Protein AF-A0A2R6LYY9-F1 (afdb_monomer_lite)

pLDDT: mean 72.96, std 18.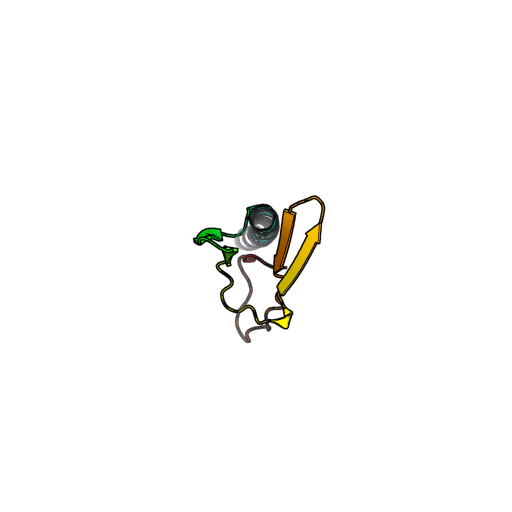93, range [41.75, 97.12]

Secondary structure (DSSP, 8-state):
--TTSSSHHHHHHHHHHHHHHHHHHHTSPPPEEEEE-SS-EEEEE--TT--GGGEEEEEETTEEEEEE--PPPP-TT---SS--S--

Structure (mmCIF, N/CA/C/O backbone):
data_AF-A0A2R6LYY9-F1
#
_entry.id   AF-A0A2R6LYY9-F1
#
loop_
_atom_site.group_PDB
_atom_site.id
_atom_site.type_symbol
_atom_site.label_atom_id
_atom_site.label_alt_id
_atom_site.label_comp_id
_atom_site.label_asym_id
_atom_site.label_entity_id
_atom_site.label_seq_id
_atom_site.pdbx_PDB_ins_code
_atom_site.Cartn_x
_atom_site.Cartn_y
_atom_site.Cartn_z
_atom_site.occupancy
_atom_site.B_iso_or_equiv
_atom_site.auth_seq_id
_atom_site.auth_comp_id
_atom_site.auth_asym_id
_atom_site.auth_atom_id
_atom_site.pdbx_PDB_model_num
ATOM 1 N N . MET A 1 1 ? 42.796 15.746 -31.033 1.00 50.19 1 MET A N 1
ATOM 2 C CA . MET A 1 1 ? 42.423 14.606 -30.175 1.00 50.19 1 MET A CA 1
ATOM 3 C C . MET A 1 1 ? 42.289 15.105 -28.730 1.00 50.19 1 MET A C 1
ATOM 5 O O . MET A 1 1 ? 43.201 14.925 -27.950 1.00 50.19 1 MET A O 1
ATOM 9 N N . ILE A 1 2 ? 41.211 15.844 -28.423 1.00 48.53 2 ILE A N 1
ATOM 10 C CA . ILE A 1 2 ? 40.785 16.275 -27.061 1.00 48.53 2 ILE A CA 1
ATOM 11 C C . ILE A 1 2 ? 39.236 16.255 -26.948 1.00 48.53 2 ILE A C 1
ATOM 13 O O . ILE A 1 2 ? 38.671 16.526 -25.898 1.00 48.53 2 ILE A O 1
ATOM 17 N N . ARG A 1 3 ? 38.508 15.890 -28.015 1.00 46.19 3 ARG A N 1
ATOM 18 C CA . ARG A 1 3 ? 37.040 15.995 -28.065 1.00 46.19 3 ARG A CA 1
ATOM 19 C C . ARG A 1 3 ? 36.286 14.750 -27.589 1.00 46.19 3 ARG A C 1
ATOM 21 O O . ARG A 1 3 ? 35.079 14.834 -27.450 1.00 46.19 3 ARG A O 1
ATOM 28 N N . ASP A 1 4 ? 36.988 13.675 -27.237 1.00 45.97 4 ASP A N 1
ATOM 29 C CA . ASP A 1 4 ? 36.361 12.389 -26.892 1.00 45.97 4 ASP A CA 1
ATOM 30 C C . ASP A 1 4 ? 36.383 12.067 -25.384 1.00 45.97 4 ASP A C 1
ATOM 32 O O . ASP A 1 4 ? 35.853 11.050 -24.951 1.00 45.97 4 ASP A O 1
ATOM 36 N N . ILE A 1 5 ? 36.971 12.937 -24.550 1.00 48.66 5 ILE A N 1
ATOM 37 C CA . ILE A 1 5 ? 37.042 12.734 -23.086 1.00 48.66 5 ILE A CA 1
ATOM 38 C C . ILE A 1 5 ? 35.851 13.396 -22.357 1.00 48.66 5 ILE A C 1
ATOM 40 O O . ILE A 1 5 ? 35.568 13.075 -21.206 1.00 48.66 5 ILE A O 1
ATOM 44 N N . GLY A 1 6 ? 35.100 14.279 -23.028 1.00 41.75 6 GLY A N 1
ATOM 45 C CA . GLY A 1 6 ? 33.959 14.990 -22.433 1.00 41.75 6 GLY A CA 1
ATOM 46 C C . GLY A 1 6 ? 32.647 14.198 -22.388 1.00 41.75 6 GLY A C 1
ATOM 47 O O . GLY A 1 6 ? 31.832 14.430 -21.501 1.00 41.75 6 GLY A O 1
ATOM 48 N N . GLU A 1 7 ? 32.440 13.250 -23.304 1.00 46.47 7 GLU A N 1
ATOM 49 C CA . GLU A 1 7 ? 31.167 12.519 -23.423 1.00 46.47 7 GLU A CA 1
ATOM 50 C C . GLU A 1 7 ? 31.080 11.326 -22.451 1.00 46.47 7 GLU A C 1
ATOM 52 O O . GLU A 1 7 ? 30.015 10.997 -21.930 1.00 46.47 7 GLU A O 1
ATOM 57 N N . SER A 1 8 ? 32.226 10.735 -22.108 1.00 43.47 8 SER A N 1
ATOM 58 C CA . SER A 1 8 ? 32.300 9.501 -21.312 1.00 43.47 8 SER A CA 1
ATOM 59 C C . SER A 1 8 ? 32.239 9.721 -19.795 1.00 43.47 8 SER A C 1
ATOM 61 O O . SER A 1 8 ? 31.990 8.776 -19.049 1.00 43.47 8 SER A O 1
ATOM 63 N N . VAL A 1 9 ? 32.431 10.956 -19.314 1.00 48.41 9 VAL A N 1
ATOM 64 C CA . VAL A 1 9 ? 32.335 11.291 -17.876 1.00 48.41 9 VAL A CA 1
ATOM 65 C C . VAL A 1 9 ? 30.910 11.719 -17.484 1.00 48.41 9 VAL A C 1
ATOM 67 O O . VAL A 1 9 ? 30.542 11.625 -16.316 1.00 48.41 9 VAL A O 1
ATOM 70 N N . GLY A 1 10 ? 30.068 12.115 -18.447 1.00 42.19 10 GLY A N 1
ATOM 71 C CA . GLY A 1 10 ? 28.682 12.528 -18.191 1.00 42.19 10 GLY A CA 1
ATOM 72 C C . GLY A 1 10 ? 27.733 11.371 -17.854 1.00 42.19 10 GLY A C 1
ATOM 73 O O . GLY A 1 10 ? 26.907 11.498 -16.953 1.00 42.19 10 GLY A O 1
ATOM 74 N N . ASN A 1 11 ? 27.880 10.220 -18.521 1.00 45.75 11 ASN A N 1
ATOM 75 C CA . ASN A 1 11 ? 26.983 9.073 -18.318 1.00 45.75 11 ASN A CA 1
ATOM 76 C C . ASN A 1 11 ? 27.250 8.317 -17.005 1.00 45.75 11 ASN A C 1
ATOM 78 O O . ASN A 1 11 ? 26.308 7.900 -16.339 1.00 45.75 11 ASN A O 1
ATOM 82 N N . ALA A 1 12 ? 28.508 8.218 -16.562 1.00 48.28 12 ALA A N 1
ATOM 83 C CA . ALA A 1 12 ? 28.860 7.475 -15.346 1.00 48.28 12 ALA A CA 1
ATOM 84 C C . ALA A 1 12 ? 28.366 8.135 -14.040 1.00 48.28 12 ALA A C 1
ATOM 86 O O . ALA A 1 12 ? 28.226 7.462 -13.019 1.00 48.28 12 ALA A O 1
ATOM 87 N N . VAL A 1 13 ? 28.086 9.445 -14.053 1.00 48.06 13 VAL A N 1
ATOM 88 C CA . VAL A 1 13 ? 27.559 10.159 -12.876 1.00 48.06 13 VAL A CA 1
ATOM 89 C C . VAL A 1 13 ? 26.039 9.981 -12.747 1.00 48.06 13 VAL A C 1
ATOM 91 O O . VAL A 1 13 ? 25.524 9.957 -11.630 1.00 48.06 13 VAL A O 1
ATOM 94 N N . LEU A 1 14 ? 25.312 9.785 -13.852 1.00 47.09 14 LEU A N 1
ATOM 95 C CA . LEU A 1 14 ? 23.848 9.660 -13.850 1.00 47.09 14 LEU A CA 1
ATOM 96 C C . LEU A 1 14 ? 23.364 8.313 -13.282 1.00 47.09 14 LEU A C 1
ATOM 98 O O . LEU A 1 14 ? 22.428 8.295 -12.477 1.00 47.09 14 LEU A O 1
ATOM 102 N N . ASP A 1 15 ? 24.058 7.213 -13.587 1.00 46.47 15 ASP A N 1
ATOM 103 C CA . ASP A 1 15 ? 23.722 5.873 -13.070 1.00 46.47 15 ASP A CA 1
ATOM 104 C C . ASP A 1 15 ? 23.871 5.766 -11.540 1.00 46.47 15 ASP A C 1
ATOM 106 O O . ASP A 1 15 ? 23.190 4.978 -10.874 1.00 46.47 15 ASP A O 1
ATOM 110 N N . GLY A 1 16 ? 24.744 6.593 -10.955 1.00 46.66 16 GLY A N 1
ATOM 111 C CA . GLY A 1 16 ? 24.970 6.652 -9.511 1.00 46.66 16 GLY A CA 1
ATOM 112 C C . GLY A 1 16 ? 23.843 7.344 -8.737 1.00 46.66 16 GLY A C 1
ATOM 113 O O . GLY A 1 16 ? 23.504 6.920 -7.630 1.00 46.66 16 GLY A O 1
ATOM 114 N N . VAL A 1 17 ? 23.224 8.379 -9.313 1.00 52.12 17 VAL A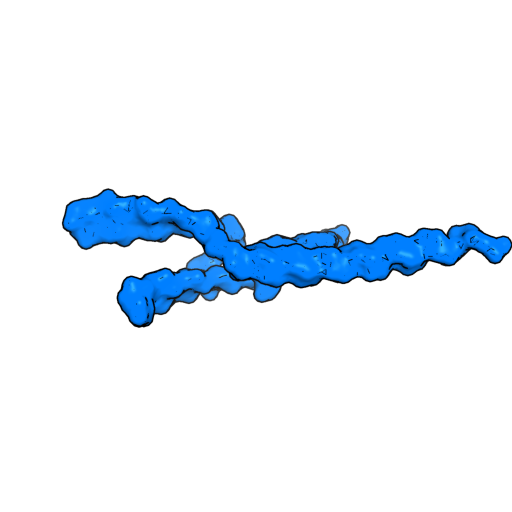 N 1
ATOM 115 C CA . VAL A 1 17 ? 22.201 9.193 -8.627 1.00 52.12 17 VAL A CA 1
ATOM 116 C C . VAL A 1 17 ? 20.865 8.450 -8.535 1.00 52.12 17 VAL A C 1
ATOM 118 O O . VAL A 1 17 ? 20.198 8.505 -7.497 1.00 52.12 17 VAL A O 1
ATOM 121 N N . GLY A 1 18 ? 20.504 7.681 -9.568 1.00 47.56 18 GLY A N 1
ATOM 122 C CA . GLY A 1 18 ? 19.259 6.909 -9.595 1.00 47.56 18 GLY A CA 1
ATOM 123 C C . GLY A 1 18 ? 19.158 5.905 -8.440 1.00 47.56 18 GLY A C 1
ATOM 124 O O . GLY A 1 18 ? 18.188 5.918 -7.681 1.00 47.56 18 GLY A O 1
ATOM 125 N N . ARG A 1 19 ? 20.195 5.083 -8.229 1.00 51.66 19 ARG A N 1
ATOM 126 C CA . ARG A 1 19 ? 20.218 4.049 -7.172 1.00 51.66 19 ARG A CA 1
ATOM 127 C C . ARG A 1 19 ? 20.118 4.628 -5.752 1.00 51.66 19 ARG A C 1
ATOM 129 O O . ARG A 1 19 ? 19.591 3.972 -4.853 1.00 51.66 19 ARG A O 1
ATOM 136 N N . ILE A 1 20 ? 20.615 5.846 -5.536 1.00 47.19 20 ILE A N 1
ATOM 137 C CA . ILE A 1 20 ? 20.593 6.516 -4.224 1.00 47.19 20 ILE A CA 1
ATOM 138 C C . ILE A 1 20 ? 19.214 7.142 -3.948 1.00 47.19 20 ILE A C 1
ATOM 140 O O . ILE A 1 20 ? 18.717 7.078 -2.817 1.00 47.19 20 ILE A O 1
ATOM 144 N N . ALA A 1 21 ? 18.552 7.677 -4.978 1.00 49.56 21 ALA A N 1
ATOM 145 C CA . ALA A 1 21 ? 17.202 8.227 -4.862 1.00 49.56 21 ALA A CA 1
ATOM 146 C C . ALA A 1 21 ? 16.145 7.144 -4.555 1.00 49.56 21 ALA A C 1
ATOM 148 O O . ALA A 1 21 ? 15.291 7.361 -3.690 1.00 49.56 21 ALA A O 1
ATOM 149 N N . GLY A 1 22 ? 16.247 5.963 -5.184 1.00 49.19 22 GLY A N 1
ATOM 150 C CA . GLY A 1 22 ? 15.336 4.828 -4.954 1.00 49.19 22 GLY A CA 1
ATOM 151 C C . GLY A 1 22 ? 15.311 4.355 -3.494 1.00 49.19 22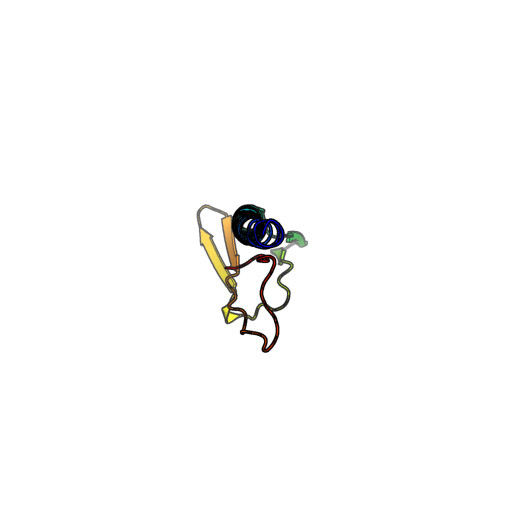 GLY A C 1
ATOM 152 O O . GLY A 1 22 ? 14.252 4.327 -2.870 1.00 49.19 22 GLY A O 1
ATOM 153 N N . ARG A 1 23 ? 16.491 4.139 -2.890 1.00 50.78 23 ARG A N 1
ATOM 154 C CA . ARG A 1 23 ? 16.629 3.738 -1.470 1.00 50.78 23 ARG A CA 1
ATOM 155 C C . ARG A 1 23 ? 16.072 4.758 -0.480 1.00 50.78 23 ARG A C 1
ATOM 157 O O . ARG A 1 23 ? 15.631 4.399 0.609 1.00 50.78 23 ARG A O 1
ATOM 164 N N . THR A 1 24 ? 16.115 6.043 -0.826 1.00 52.00 24 THR A N 1
ATOM 165 C CA . THR A 1 24 ? 15.558 7.097 0.034 1.00 52.00 24 THR A CA 1
ATOM 166 C C . THR A 1 24 ? 14.030 7.122 -0.052 1.00 52.00 24 THR A C 1
ATOM 168 O O . THR A 1 24 ? 13.365 7.374 0.950 1.00 52.00 24 THR A O 1
ATOM 171 N N . GLN A 1 25 ? 13.464 6.817 -1.225 1.00 52.88 25 GLN A N 1
ATOM 172 C CA . GLN A 1 25 ? 12.017 6.686 -1.425 1.00 52.88 25 GLN A CA 1
ATOM 173 C C . GLN A 1 25 ? 11.423 5.424 -0.778 1.00 52.88 25 GLN A C 1
ATOM 175 O O . GLN A 1 25 ? 10.305 5.491 -0.267 1.00 52.88 25 GLN A O 1
ATOM 180 N N . GLU A 1 26 ? 12.160 4.309 -0.748 1.00 54.00 26 GLU A N 1
ATOM 181 C CA . GLU A 1 26 ? 11.780 3.082 -0.017 1.00 54.00 26 GLU A CA 1
ATOM 182 C C . GLU A 1 26 ? 11.620 3.326 1.491 1.00 54.00 26 GLU A C 1
ATOM 184 O O . GLU A 1 26 ? 10.757 2.736 2.130 1.00 54.00 26 GLU A O 1
ATOM 189 N N . ARG A 1 27 ? 12.426 4.229 2.064 1.00 55.84 27 ARG A N 1
ATOM 190 C CA . ARG A 1 27 ? 12.392 4.563 3.499 1.00 55.84 27 ARG A CA 1
ATOM 191 C C . ARG A 1 27 ? 11.323 5.582 3.883 1.00 55.84 27 ARG A C 1
ATOM 193 O O . ARG A 1 27 ? 11.124 5.827 5.070 1.00 55.84 27 ARG A O 1
ATOM 200 N N . ARG A 1 28 ? 10.672 6.227 2.912 1.00 62.56 28 ARG A N 1
ATOM 201 C CA . ARG A 1 28 ? 9.575 7.158 3.198 1.00 62.56 28 ARG A CA 1
ATOM 202 C C . ARG A 1 28 ? 8.283 6.364 3.382 1.00 62.56 28 ARG A C 1
ATOM 204 O O . ARG A 1 28 ? 8.016 5.521 2.524 1.00 62.56 28 ARG A O 1
ATOM 211 N N . PRO A 1 29 ? 7.457 6.674 4.398 1.00 64.69 29 PRO A N 1
ATOM 212 C CA . PRO A 1 29 ? 6.132 6.080 4.544 1.00 64.69 29 PRO A CA 1
ATOM 213 C C . PRO A 1 29 ? 5.332 6.204 3.244 1.00 64.69 29 PRO A C 1
ATOM 215 O O . PRO A 1 29 ? 5.439 7.211 2.530 1.00 64.69 29 PRO A O 1
ATOM 218 N N . LEU A 1 30 ? 4.564 5.172 2.901 1.00 70.94 30 LEU A N 1
ATOM 219 C CA . LEU A 1 30 ? 3.604 5.266 1.806 1.00 70.94 30 LEU A CA 1
ATOM 220 C C . LEU A 1 30 ? 2.596 6.383 2.142 1.00 70.94 30 LEU A C 1
ATOM 222 O O . LEU A 1 30 ? 2.145 6.438 3.288 1.00 70.94 30 LEU A O 1
ATOM 226 N N . PRO A 1 31 ? 2.262 7.287 1.200 1.00 78.50 31 PRO A N 1
ATOM 227 C CA . PRO A 1 31 ? 1.118 8.173 1.336 1.00 78.50 31 PRO A CA 1
ATOM 228 C C . PRO A 1 31 ? -0.087 7.327 1.724 1.00 78.50 31 PRO A C 1
ATOM 230 O O . PRO A 1 31 ? -0.407 6.357 1.034 1.00 78.50 31 PRO A O 1
ATOM 233 N N . THR A 1 32 ? -0.642 7.635 2.889 1.00 86.00 32 THR A N 1
ATOM 234 C CA . THR A 1 32 ? -1.707 6.856 3.501 1.00 86.00 32 THR A CA 1
ATOM 235 C C . THR A 1 32 ? -2.692 7.813 4.136 1.00 86.00 32 THR A C 1
ATOM 237 O O . THR A 1 32 ? -2.280 8.666 4.924 1.00 86.00 32 THR A O 1
ATOM 240 N N . ASP A 1 33 ? -3.969 7.617 3.842 1.00 91.31 33 ASP A N 1
ATOM 241 C CA . ASP A 1 33 ? -5.062 8.242 4.575 1.00 91.31 33 ASP A CA 1
ATOM 242 C C . ASP A 1 33 ? -5.631 7.227 5.566 1.00 91.31 33 ASP A C 1
ATOM 244 O O . ASP A 1 33 ? -5.866 6.069 5.214 1.00 91.31 33 ASP A O 1
ATOM 248 N N . VAL A 1 34 ? -5.844 7.650 6.812 1.00 91.56 34 VAL A N 1
ATOM 249 C CA . VAL A 1 34 ? -6.491 6.831 7.842 1.00 91.56 34 VAL A CA 1
ATOM 250 C C . VAL A 1 34 ? -7.840 7.450 8.165 1.00 91.56 34 VAL A C 1
ATOM 252 O O . VAL A 1 34 ? -7.929 8.621 8.531 1.00 91.56 34 VAL A O 1
ATOM 255 N N . LEU A 1 35 ? -8.883 6.649 8.009 1.00 94.19 35 LEU A N 1
ATOM 256 C CA . LEU A 1 35 ? -10.273 7.006 8.234 1.00 94.19 35 LEU A CA 1
ATOM 257 C C . LEU A 1 35 ? -10.817 6.145 9.374 1.00 94.19 35 LEU A C 1
ATOM 259 O O . LEU A 1 35 ? -10.400 5.001 9.551 1.00 94.19 35 LEU A O 1
ATOM 263 N N . GLU A 1 36 ? -11.763 6.687 10.126 1.00 96.12 36 GLU A N 1
ATOM 264 C CA . GLU A 1 36 ? -12.399 6.015 11.257 1.00 96.12 36 GLU A CA 1
ATOM 265 C C . GLU A 1 36 ? -13.919 6.012 11.071 1.00 96.12 36 GLU A C 1
ATOM 267 O O . GLU A 1 36 ? -14.504 6.952 10.528 1.00 96.12 36 GLU A O 1
ATOM 272 N N . SER A 1 37 ? -14.539 4.927 11.515 1.00 94.12 37 SER A N 1
ATOM 273 C CA . SER A 1 37 ? -15.982 4.740 11.655 1.00 94.12 37 SER A CA 1
ATOM 274 C C . SER A 1 37 ? -16.271 4.177 13.046 1.00 94.12 37 SER A C 1
ATOM 276 O O . SER A 1 37 ? -15.338 3.818 13.760 1.00 94.12 37 SER A O 1
ATOM 278 N N . ASP A 1 38 ? -17.546 4.036 13.404 1.00 97.12 38 ASP A N 1
ATOM 279 C CA . ASP A 1 38 ? -17.942 3.534 14.727 1.00 97.12 38 ASP A CA 1
ATOM 280 C C . ASP A 1 38 ? -17.399 2.122 15.032 1.00 97.12 38 ASP A C 1
ATOM 282 O O . ASP A 1 38 ? -17.134 1.801 16.189 1.00 97.12 38 ASP A O 1
ATOM 286 N N . ASP A 1 39 ? -17.185 1.299 13.999 1.00 97.00 39 ASP A N 1
ATOM 287 C CA . ASP A 1 39 ? -16.803 -0.111 14.147 1.00 97.00 39 ASP A CA 1
ATOM 288 C C . ASP A 1 39 ? -15.386 -0.438 13.636 1.00 97.00 39 ASP A C 1
ATOM 290 O O . ASP A 1 39 ? 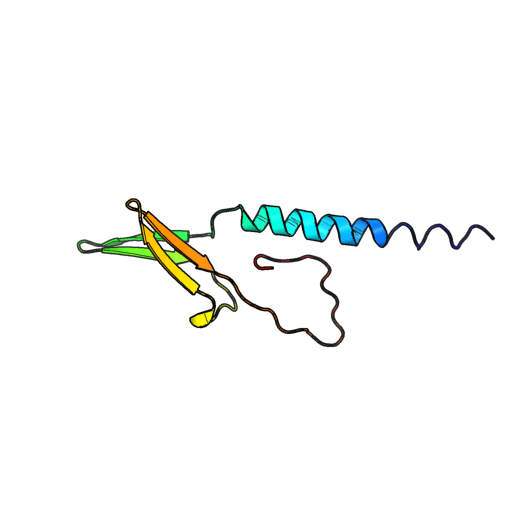-14.908 -1.562 13.821 1.00 97.00 39 ASP A O 1
ATOM 294 N N . ALA A 1 40 ? -14.712 0.488 12.940 1.00 93.88 40 ALA A N 1
ATOM 295 C CA . ALA A 1 40 ? -13.470 0.168 12.230 1.00 93.88 40 ALA A CA 1
ATOM 296 C C . ALA A 1 40 ? -12.604 1.375 11.849 1.00 93.88 40 ALA A C 1
ATOM 298 O O . ALA A 1 40 ? -13.100 2.478 11.613 1.00 93.88 40 ALA A O 1
ATOM 299 N N . TYR A 1 41 ? -11.316 1.087 11.636 1.00 92.06 41 TYR A N 1
ATOM 300 C CA . TYR A 1 41 ? -10.368 1.952 10.934 1.00 92.06 41 TYR A CA 1
ATOM 301 C C . TYR A 1 41 ? -10.144 1.464 9.496 1.00 92.06 41 TYR A C 1
ATOM 303 O O . TYR A 1 41 ? -10.001 0.263 9.252 1.00 92.06 41 TYR A O 1
ATOM 311 N N . LEU A 1 42 ? -10.051 2.396 8.549 1.00 94.06 42 LEU A N 1
ATOM 312 C CA . LEU A 1 42 ? -9.721 2.150 7.146 1.00 94.06 42 LEU A CA 1
ATOM 313 C C . LEU A 1 42 ? -8.441 2.907 6.780 1.00 94.06 42 LEU A C 1
ATOM 315 O O . LEU A 1 42 ? -8.416 4.133 6.807 1.00 94.06 42 LEU A O 1
ATOM 319 N N . ALA A 1 43 ? -7.393 2.176 6.399 1.00 91.81 43 ALA A N 1
ATOM 320 C CA . ALA A 1 43 ? -6.168 2.748 5.848 1.00 91.81 43 ALA A CA 1
ATOM 321 C C . ALA A 1 43 ? -6.167 2.621 4.316 1.00 91.81 43 ALA A C 1
ATOM 323 O O . ALA A 1 43 ? -6.257 1.512 3.782 1.00 91.81 43 ALA A O 1
ATOM 324 N N . VAL A 1 44 ? -6.060 3.747 3.612 1.00 92.19 44 VAL A N 1
ATOM 325 C CA . VAL A 1 44 ? -6.047 3.830 2.145 1.00 92.19 44 VAL A CA 1
ATOM 326 C C . VAL A 1 44 ? -4.642 4.193 1.684 1.00 92.19 44 VAL A C 1
ATOM 328 O O . VAL A 1 44 ? -4.118 5.227 2.082 1.00 92.19 44 VAL A O 1
ATOM 331 N N . PHE A 1 45 ? -4.036 3.350 0.847 1.00 87.94 45 PHE A N 1
ATOM 332 C CA . PHE A 1 45 ? -2.673 3.528 0.343 1.00 87.94 45 PHE A CA 1
ATOM 333 C C . PHE A 1 45 ? -2.675 3.834 -1.154 1.00 87.94 45 PHE A C 1
ATOM 335 O O . PHE A 1 45 ? -3.298 3.114 -1.939 1.00 87.94 45 PHE A O 1
ATOM 342 N N . ASP A 1 46 ? -1.880 4.820 -1.567 1.00 85.75 46 ASP A N 1
ATOM 343 C CA . ASP A 1 46 ? -1.626 5.070 -2.987 1.00 85.75 46 ASP A CA 1
ATOM 344 C C . ASP A 1 46 ? -0.658 4.022 -3.561 1.00 85.75 46 ASP A C 1
ATOM 346 O O . ASP A 1 46 ? 0.559 4.077 -3.351 1.00 85.75 46 ASP A O 1
ATOM 350 N N . ALA A 1 47 ? -1.198 3.070 -4.328 1.00 84.31 47 ALA A N 1
ATOM 351 C CA . ALA A 1 47 ? -0.453 1.951 -4.912 1.00 84.31 47 ALA A CA 1
ATOM 352 C C . ALA A 1 47 ? -0.699 1.797 -6.431 1.00 84.31 47 ALA A C 1
ATOM 354 O O . ALA A 1 47 ? -1.240 0.787 -6.886 1.00 84.31 47 ALA A O 1
ATOM 355 N N . PRO A 1 48 ? -0.325 2.791 -7.259 1.00 82.94 48 PRO A N 1
ATOM 356 C CA . PRO A 1 48 ? -0.561 2.732 -8.699 1.00 82.94 48 PRO A CA 1
ATOM 357 C C . PRO A 1 48 ? 0.204 1.571 -9.334 1.00 82.94 48 PRO A C 1
ATOM 359 O O . PRO A 1 48 ? 1.387 1.391 -9.050 1.00 82.94 48 PRO A O 1
ATOM 362 N N . ALA A 1 49 ? -0.444 0.840 -10.245 1.00 81.88 49 ALA A N 1
ATOM 363 C CA . ALA A 1 49 ? 0.117 -0.327 -10.935 1.00 81.88 49 ALA A CA 1
ATOM 364 C C . ALA A 1 49 ? 0.672 -1.411 -9.987 1.00 81.88 49 ALA A C 1
ATOM 366 O O . ALA A 1 49 ? 1.659 -2.067 -10.313 1.00 81.88 49 ALA A O 1
ATOM 367 N N . ALA A 1 50 ? 0.070 -1.555 -8.805 1.00 86.94 50 ALA A N 1
ATOM 368 C CA . ALA A 1 50 ? 0.189 -2.747 -7.979 1.00 86.94 50 ALA A CA 1
ATOM 369 C C . ALA A 1 50 ? -1.049 -3.626 -8.198 1.00 86.94 50 ALA A C 1
ATOM 371 O O . ALA A 1 50 ? -2.171 -3.133 -8.338 1.00 86.94 50 ALA A O 1
ATOM 372 N N . SER A 1 51 ? -0.834 -4.930 -8.228 1.00 87.88 51 SER A N 1
ATOM 373 C CA . SER A 1 51 ? -1.871 -5.950 -8.158 1.00 87.88 51 SER A CA 1
ATOM 374 C C . SER A 1 51 ? -2.012 -6.457 -6.721 1.00 87.88 51 SER A C 1
ATOM 376 O O . SER A 1 51 ? -1.176 -6.187 -5.860 1.00 87.88 51 SER A O 1
ATOM 378 N N . ALA A 1 52 ? -3.052 -7.248 -6.449 1.00 88.81 52 ALA A N 1
ATOM 379 C CA . ALA A 1 52 ? -3.226 -7.860 -5.131 1.00 88.81 52 ALA A CA 1
ATOM 380 C C . ALA A 1 52 ? -2.038 -8.758 -4.723 1.00 88.81 52 ALA A C 1
ATOM 382 O O . ALA A 1 52 ? -1.741 -8.862 -3.538 1.00 88.81 52 ALA A O 1
ATOM 383 N N . GLY A 1 53 ? -1.345 -9.378 -5.688 1.00 89.25 53 GLY A N 1
ATOM 384 C C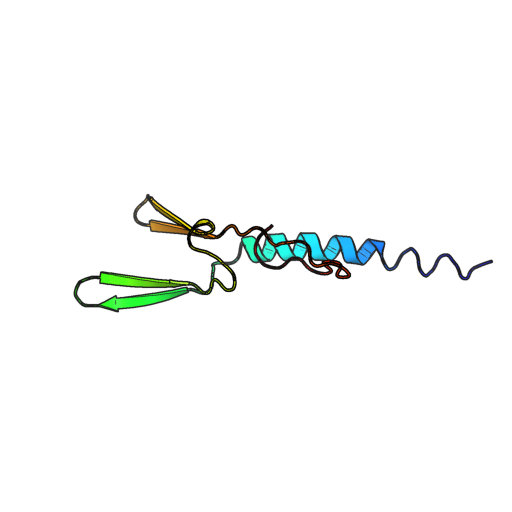A . GLY A 1 53 ? -0.182 -10.233 -5.422 1.00 89.25 53 GLY A CA 1
ATOM 385 C C . GLY A 1 53 ? 1.062 -9.470 -4.959 1.00 89.25 53 GLY A C 1
ATOM 386 O O . GLY A 1 53 ? 1.935 -10.057 -4.325 1.00 89.25 53 GLY A O 1
ATOM 387 N N . ASP A 1 54 ? 1.117 -8.165 -5.223 1.00 88.56 54 ASP A N 1
ATOM 388 C CA . ASP A 1 54 ? 2.235 -7.297 -4.845 1.00 88.56 54 ASP A CA 1
ATOM 389 C C . ASP A 1 54 ? 2.110 -6.792 -3.394 1.00 88.56 54 ASP A C 1
ATOM 391 O O . ASP A 1 54 ? 3.051 -6.213 -2.850 1.00 88.56 54 ASP A O 1
ATOM 395 N N . VAL A 1 55 ? 0.951 -6.993 -2.751 1.00 90.00 55 VAL A N 1
ATOM 396 C CA . VAL A 1 55 ? 0.627 -6.441 -1.429 1.00 90.00 55 VAL A CA 1
ATOM 397 C C . VAL A 1 55 ? 0.698 -7.519 -0.354 1.00 90.00 55 VAL A C 1
ATOM 399 O O . VAL A 1 55 ? 0.028 -8.548 -0.411 1.00 90.00 55 VAL A O 1
ATOM 402 N N . GLN A 1 56 ? 1.475 -7.248 0.688 1.00 92.06 56 GLN A N 1
ATOM 403 C CA . GLN A 1 56 ? 1.574 -8.076 1.884 1.00 92.06 56 GLN A CA 1
ATOM 404 C C . GLN A 1 56 ? 1.141 -7.263 3.101 1.00 92.06 56 GLN A C 1
ATOM 406 O O . GLN A 1 56 ? 1.675 -6.183 3.358 1.00 92.06 56 GLN A O 1
ATOM 411 N N . VAL A 1 57 ? 0.198 -7.809 3.868 1.00 93.06 57 VAL A N 1
ATOM 412 C CA . VAL A 1 57 ? -0.319 -7.199 5.098 1.00 93.06 57 VAL A CA 1
ATOM 413 C C . VAL A 1 57 ? -0.042 -8.130 6.271 1.00 93.06 57 VAL A C 1
ATOM 415 O O . VAL A 1 57 ? -0.341 -9.324 6.213 1.00 93.06 57 VAL A O 1
ATOM 418 N N . ARG A 1 58 ? 0.534 -7.587 7.343 1.00 94.69 58 ARG A N 1
ATOM 419 C CA . ARG A 1 58 ? 0.773 -8.300 8.602 1.00 94.69 58 ARG A CA 1
ATOM 420 C C . ARG A 1 58 ? 0.335 -7.439 9.773 1.00 94.69 58 ARG A C 1
ATOM 422 O O . ARG A 1 58 ? 0.650 -6.258 9.806 1.00 94.69 58 ARG A O 1
ATOM 429 N N . PHE A 1 59 ? -0.316 -8.051 10.753 1.00 91.62 59 PHE A N 1
ATOM 430 C CA . PHE A 1 59 ? -0.543 -7.436 12.053 1.00 91.62 59 PHE A CA 1
ATOM 431 C C . PHE A 1 59 ? 0.447 -8.006 13.071 1.00 91.62 59 PHE A C 1
ATOM 433 O O . PHE A 1 59 ? 0.552 -9.227 13.216 1.00 91.62 59 PHE A O 1
ATOM 440 N N . SER A 1 60 ? 1.199 -7.135 13.733 1.00 95.88 60 SER A N 1
ATOM 441 C CA . SER A 1 60 ? 2.137 -7.495 14.799 1.00 95.88 60 SER A CA 1
ATOM 442 C C . SER A 1 60 ? 2.449 -6.267 15.640 1.00 95.88 60 SER A C 1
ATOM 444 O O . SER A 1 60 ? 2.450 -5.167 15.105 1.00 95.88 60 SER A O 1
ATOM 446 N N . GLU A 1 61 ? 2.741 -6.455 16.930 1.00 94.50 61 GLU A N 1
ATOM 447 C CA . GLU A 1 61 ? 3.167 -5.358 17.820 1.00 94.50 61 GLU A CA 1
ATOM 448 C C . GLU A 1 61 ? 2.178 -4.175 17.831 1.00 94.50 61 GLU A C 1
ATOM 450 O O . GLU A 1 61 ? 2.579 -3.018 17.764 1.00 94.50 61 GLU A O 1
ATOM 455 N N . ASP A 1 62 ? 0.874 -4.478 17.854 1.00 90.00 62 ASP A N 1
ATOM 456 C CA . ASP A 1 62 ? -0.220 -3.495 17.785 1.00 90.00 62 ASP A CA 1
ATOM 457 C C . ASP A 1 62 ? -0.162 -2.562 16.557 1.00 90.00 62 ASP A C 1
ATOM 459 O O . ASP A 1 62 ? -0.730 -1.469 16.550 1.00 90.00 62 ASP A O 1
ATOM 463 N N . ALA A 1 63 ? 0.491 -3.012 15.481 1.00 89.25 63 ALA A N 1
ATOM 464 C CA . ALA A 1 63 ? 0.648 -2.275 14.238 1.00 89.25 63 ALA A CA 1
ATOM 465 C C . ALA A 1 63 ? 0.251 -3.109 13.010 1.00 89.25 63 ALA A C 1
ATOM 467 O O . ALA A 1 63 ? 0.473 -4.321 12.925 1.00 89.25 63 ALA A O 1
ATOM 468 N N . VAL A 1 64 ? -0.309 -2.425 12.009 1.00 90.25 64 VAL A N 1
ATOM 469 C CA . VAL A 1 64 ? -0.523 -2.979 10.668 1.00 90.25 64 VAL A CA 1
ATOM 470 C C . VAL A 1 64 ? 0.687 -2.632 9.804 1.00 90.25 64 VAL A C 1
ATOM 472 O O . VAL A 1 64 ? 0.932 -1.473 9.476 1.00 90.25 64 VAL A O 1
ATOM 475 N N . HIS A 1 65 ? 1.438 -3.651 9.403 1.00 90.75 65 HIS A N 1
ATOM 476 C CA . HIS A 1 65 ? 2.551 -3.538 8.473 1.00 90.75 65 HIS A CA 1
ATOM 477 C C . HIS A 1 65 ? 2.070 -3.851 7.060 1.00 90.75 65 HIS A C 1
ATOM 479 O O . HIS A 1 65 ? 1.672 -4.980 6.765 1.00 90.75 65 HIS A O 1
ATOM 485 N N . VAL A 1 66 ? 2.153 -2.856 6.181 1.00 89.56 66 VAL A N 1
ATOM 486 C CA . VAL A 1 66 ? 1.839 -2.996 4.757 1.00 89.56 66 VAL A CA 1
ATOM 487 C C . VAL A 1 66 ? 3.127 -2.888 3.956 1.00 89.56 66 VAL A C 1
ATOM 489 O O . VAL A 1 66 ? 3.858 -1.901 4.062 1.00 89.56 66 VAL A O 1
ATOM 492 N N . ARG A 1 67 ? 3.410 -3.914 3.154 1.00 87.50 67 ARG A N 1
ATOM 493 C CA . ARG A 1 67 ? 4.533 -3.948 2.216 1.00 87.50 67 ARG A CA 1
ATOM 494 C C . ARG A 1 67 ? 3.993 -4.124 0.805 1.00 87.50 67 ARG A C 1
ATOM 496 O O . ARG A 1 67 ? 3.154 -4.990 0.582 1.00 87.50 67 ARG A O 1
ATOM 503 N N . ILE A 1 68 ? 4.472 -3.300 -0.122 1.00 85.00 68 ILE A N 1
ATOM 504 C CA . ILE A 1 68 ? 4.083 -3.349 -1.531 1.00 85.00 68 ILE A CA 1
ATOM 505 C C . ILE A 1 68 ? 5.352 -3.526 -2.357 1.00 85.00 68 ILE A C 1
ATOM 507 O O . ILE A 1 68 ? 6.118 -2.574 -2.516 1.00 85.00 68 ILE A O 1
ATOM 511 N N . ASP A 1 69 ? 5.548 -4.733 -2.876 1.00 82.75 69 ASP A N 1
ATOM 512 C CA . ASP A 1 69 ? 6.661 -5.078 -3.756 1.00 82.75 69 ASP A CA 1
ATOM 513 C C . ASP A 1 69 ? 6.087 -5.449 -5.113 1.00 82.75 69 ASP A C 1
ATOM 515 O O . ASP A 1 69 ? 5.430 -6.475 -5.246 1.00 82.75 69 ASP A O 1
ATOM 519 N N . ARG A 1 70 ? 6.344 -4.621 -6.122 1.00 78.06 70 ARG A N 1
ATOM 520 C CA . ARG A 1 70 ? 5.904 -4.893 -7.490 1.00 78.06 70 ARG A CA 1
ATOM 521 C C . ARG A 1 70 ? 7.098 -5.112 -8.395 1.00 78.06 70 ARG A C 1
ATOM 523 O O . ARG A 1 70 ? 8.084 -4.375 -8.321 1.00 78.06 70 ARG A O 1
ATOM 530 N N . VAL A 1 71 ? 6.955 -6.050 -9.316 1.00 71.81 71 VAL A N 1
ATOM 531 C CA . VAL A 1 71 ? 7.905 -6.236 -10.412 1.00 71.81 71 VAL A CA 1
ATOM 532 C C . VAL A 1 71 ? 7.425 -5.407 -11.602 1.00 71.81 71 VAL A C 1
ATOM 534 O O . VAL A 1 71 ? 6.247 -5.444 -11.948 1.00 71.81 71 VAL A O 1
ATOM 537 N N . ARG A 1 72 ? 8.314 -4.620 -12.220 1.00 74.00 72 ARG A N 1
ATOM 538 C CA . ARG A 1 72 ? 7.994 -3.909 -13.468 1.00 74.00 72 ARG A CA 1
ATOM 539 C C . ARG A 1 72 ? 8.483 -4.704 -14.662 1.00 74.00 72 ARG A C 1
ATOM 541 O O . ARG A 1 72 ? 9.649 -5.092 -14.701 1.00 74.00 72 ARG A O 1
ATOM 548 N N . ASP A 1 73 ? 7.622 -4.836 -15.660 1.00 74.69 73 ASP A N 1
ATOM 549 C CA . ASP A 1 73 ? 8.020 -5.385 -16.947 1.00 74.69 73 ASP A CA 1
ATOM 550 C C . ASP A 1 73 ? 9.016 -4.463 -17.656 1.00 74.69 73 ASP A C 1
ATOM 552 O O . ASP A 1 73 ? 8.921 -3.229 -17.610 1.00 74.69 73 ASP A O 1
ATOM 556 N N . HIS A 1 74 ? 9.967 -5.075 -18.357 1.00 78.69 74 HIS A N 1
ATOM 557 C CA . HIS A 1 74 ? 10.851 -4.355 -19.260 1.00 78.69 74 HIS A CA 1
ATOM 558 C C . HIS A 1 74 ? 10.031 -3.721 -20.390 1.00 78.69 74 HIS A C 1
ATOM 560 O O . HIS A 1 74 ? 9.263 -4.400 -21.067 1.00 78.69 74 HIS A O 1
ATOM 566 N N . HIS A 1 75 ? 10.231 -2.426 -20.632 1.00 82.50 75 HIS A N 1
ATOM 567 C CA . HIS A 1 75 ? 9.595 -1.715 -21.740 1.00 82.50 75 HIS A CA 1
ATOM 568 C C . HIS A 1 75 ? 10.581 -1.602 -22.908 1.00 82.50 75 HIS A C 1
ATOM 570 O O . HIS A 1 75 ? 11.630 -0.972 -22.780 1.00 82.50 75 HIS A O 1
ATOM 576 N N . GLU A 1 76 ? 10.269 -2.236 -24.041 1.00 88.62 76 GLU A N 1
ATOM 577 C CA . GLU A 1 76 ? 11.153 -2.257 -25.213 1.00 88.62 76 GLU A CA 1
ATOM 578 C C . GLU A 1 76 ? 11.441 -0.844 -25.740 1.00 88.62 76 GLU A C 1
ATOM 580 O O . GLU A 1 76 ? 10.533 -0.034 -25.908 1.00 88.62 76 GLU A O 1
ATOM 585 N N . GLY A 1 77 ? 12.720 -0.544 -25.984 1.00 91.69 77 GLY A N 1
ATOM 586 C CA . GLY A 1 77 ? 13.169 0.772 -26.447 1.00 91.69 77 GLY A CA 1
ATOM 587 C C . GLY A 1 77 ? 13.293 1.837 -25.352 1.00 91.69 77 GLY A C 1
ATOM 588 O O . GLY A 1 77 ? 13.682 2.963 -25.659 1.00 91.69 77 GLY A O 1
ATOM 589 N N . PHE A 1 78 ? 13.013 1.503 -24.088 1.00 85.44 78 PHE A N 1
ATOM 590 C CA . PHE A 1 78 ? 13.138 2.423 -22.958 1.00 85.44 78 PHE A CA 1
ATOM 591 C C . PHE A 1 78 ? 14.217 1.967 -21.977 1.00 85.44 78 PHE A C 1
ATOM 593 O O . PHE A 1 78 ? 14.307 0.802 -21.604 1.00 85.44 78 PHE A O 1
ATOM 600 N N . GLU A 1 79 ? 15.008 2.927 -21.504 1.00 82.06 79 GLU A N 1
ATOM 601 C CA . GLU A 1 79 ? 16.010 2.720 -20.463 1.00 82.06 79 GLU A CA 1
ATOM 602 C C . GLU A 1 79 ? 15.562 3.417 -19.174 1.00 82.06 79 GLU A C 1
ATOM 604 O O . GLU A 1 79 ? 15.205 4.600 -19.178 1.00 82.06 79 GLU A O 1
ATOM 609 N N . MET A 1 80 ? 15.582 2.697 -18.051 1.00 76.62 80 MET A N 1
ATOM 610 C CA . MET A 1 80 ? 15.248 3.267 -16.748 1.00 76.62 80 MET A CA 1
ATOM 611 C C . MET A 1 80 ? 16.316 4.285 -16.326 1.00 76.62 80 MET A C 1
ATOM 613 O O . MET A 1 80 ? 17.413 3.913 -15.926 1.00 76.62 80 MET A O 1
ATOM 617 N N . ARG A 1 81 ? 15.972 5.578 -16.351 1.00 81.19 81 ARG A N 1
ATOM 618 C CA . ARG A 1 81 ? 16.874 6.670 -15.932 1.00 81.19 81 ARG A CA 1
ATOM 619 C C . ARG A 1 81 ? 16.792 7.019 -14.445 1.00 81.19 81 ARG A C 1
ATOM 621 O O . ARG A 1 81 ? 17.745 7.543 -13.881 1.00 81.19 81 ARG A O 1
ATOM 628 N N . ALA A 1 82 ? 15.664 6.729 -13.803 1.00 70.19 82 ALA A N 1
ATOM 629 C CA . ALA A 1 82 ? 15.470 6.916 -12.370 1.00 70.19 82 ALA A CA 1
ATOM 630 C C . ALA A 1 82 ? 14.558 5.807 -11.822 1.00 70.19 82 ALA A C 1
ATOM 632 O O . ALA A 1 82 ? 13.464 5.611 -12.360 1.00 70.19 82 ALA A O 1
ATOM 633 N N . PRO A 1 83 ? 14.961 5.084 -10.763 1.00 66.44 83 PRO A N 1
ATOM 634 C CA . PRO A 1 83 ? 14.091 4.105 -10.133 1.00 66.44 83 PRO A CA 1
ATOM 635 C C . PRO A 1 83 ? 12.976 4.828 -9.370 1.00 66.44 83 PRO A C 1
ATOM 637 O O . PRO A 1 83 ? 13.221 5.759 -8.599 1.00 66.44 83 PRO A O 1
ATOM 640 N N . GLY A 1 84 ? 11.731 4.404 -9.587 1.00 65.69 84 GLY A N 1
ATOM 641 C CA . GLY A 1 84 ? 10.623 4.790 -8.710 1.00 65.69 84 GLY A CA 1
ATOM 642 C C . GLY A 1 84 ? 10.636 3.982 -7.405 1.00 65.69 84 GLY A C 1
ATOM 643 O O . GLY A 1 84 ? 11.578 3.248 -7.133 1.00 65.69 84 GLY A O 1
ATOM 644 N N . ARG A 1 85 ? 9.563 4.066 -6.606 1.00 62.16 85 ARG A N 1
ATOM 645 C CA . ARG A 1 85 ? 9.360 3.122 -5.490 1.00 62.16 85 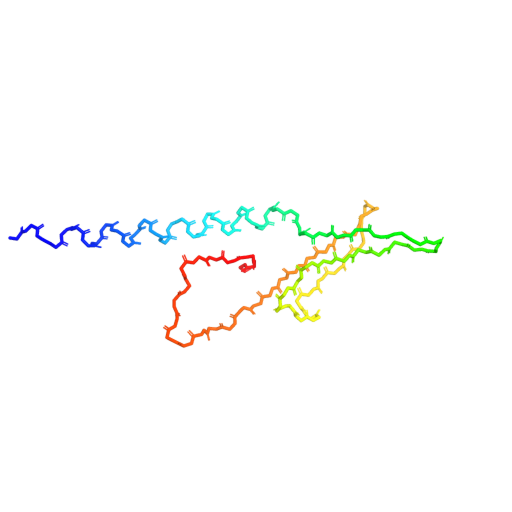ARG A CA 1
ATOM 646 C C . ARG A 1 85 ? 9.200 1.692 -6.015 1.00 62.16 85 ARG A C 1
ATOM 648 O O . ARG A 1 85 ? 8.458 1.488 -6.989 1.00 62.16 85 ARG A O 1
ATOM 655 N N . GLY A 1 86 ? 9.869 0.759 -5.344 1.00 55.62 86 GLY A N 1
ATOM 656 C CA . GLY A 1 86 ? 9.979 -0.645 -5.730 1.00 55.62 86 GLY A CA 1
ATOM 657 C C . GLY A 1 86 ? 11.195 -0.873 -6.624 1.00 55.62 86 GLY A C 1
ATOM 658 O O . GLY A 1 86 ? 11.160 -0.511 -7.806 1.00 55.62 86 GLY A O 1
ATOM 659 N N . LEU A 1 87 ? 12.244 -1.438 -6.025 1.00 45.62 87 LEU A N 1
ATOM 660 C CA . LEU A 1 87 ? 13.180 -2.339 -6.692 1.00 45.62 87 LEU A CA 1
ATOM 661 C C . LEU A 1 87 ? 12.769 -3.773 -6.365 1.00 45.62 87 LEU A C 1
ATOM 663 O O . LEU A 1 87 ? 12.445 -4.012 -5.181 1.00 45.62 87 LEU A O 1
#

Radius of gyration: 19.6 Å; chains: 1; bounding box: 60×26×48 Å

Sequence (87 aa):
MIRDIGESVGNAVLDGVGRIAGRTQERRPLPTDVLESDDAYLAVFDAPAASAGDVQVRFSEDAVHVRIDRVRDHHEGFEMRAPGRGL

Foldseek 3Di:
DPPPVVPVVVVVVQVVVQVVVQVVQQPDDFPWDWDDDPVDIDIDGDDPPFDPVQWDWDDDPNDIDIGGADDDDDDPPDDDRHDDHHD